Protein AF-A0A067N9R7-F1 (afdb_monomer_lite)

Sequence (71 aa):
RVSSSAPSNFTGRQRGVQNYGEEDLKVLFECILKHKPGGTTAWEAMANDYNQYAATKGRSYREPKALKEKY

Radius of gyration: 17.96 Å; chains: 1; bounding box: 22×64×29 Å

pLDDT: mean 74.05, std 15.65, range [41.34, 90.06]

Organism: Botryobasidium botryosum (strain FD-172 SS1) (NCBI:txid930990)

Secondary structure (DSSP, 8-state):
--------------TT--PPPHHHHHHHHHHHHHH---SHHHHHHHHHHHHHHHHHTTPPP--HHHHHHH-

Foldseek 3Di:
DDDDDDDDDPPPPPPPPPDQDPVLVVLLVVLCVVLVDPDLVSLVVSQVSSQVVCVVVVHDRDDSVNSVVVD

Structure (mmCIF, N/CA/C/O backbone):
data_AF-A0A067N9R7-F1
#
_entry.id   AF-A0A067N9R7-F1
#
loop_
_atom_site.group_PDB
_atom_site.id
_atom_site.type_symbol
_atom_site.label_atom_id
_atom_site.label_alt_id
_atom_site.label_comp_id
_atom_site.label_asym_id
_atom_site.label_entity_id
_atom_site.label_seq_id
_atom_site.pdbx_PDB_ins_code
_atom_site.Cartn_x
_atom_site.Cartn_y
_atom_site.Cartn_z
_atom_site.occupancy
_atom_site.B_iso_or_equiv
_atom_site.auth_seq_id
_atom_site.auth_comp_id
_atom_site.auth_asym_id
_atom_site.auth_atom_id
_atom_site.pdbx_PDB_model_num
ATOM 1 N N . ARG A 1 1 ? 8.897 51.455 17.972 1.00 42.81 1 ARG A N 1
ATOM 2 C CA . ARG A 1 1 ? 7.767 51.240 17.039 1.00 42.81 1 ARG A CA 1
ATOM 3 C C . ARG A 1 1 ? 7.568 49.734 16.911 1.00 42.81 1 ARG A C 1
ATOM 5 O O . ARG A 1 1 ? 8.546 49.057 16.657 1.00 42.81 1 ARG A O 1
ATOM 12 N N . VAL A 1 2 ? 6.351 49.303 17.245 1.00 43.06 2 VAL A N 1
ATOM 13 C CA . VAL A 1 2 ? 5.592 48.064 16.968 1.00 43.06 2 VAL A CA 1
ATOM 14 C C . VAL A 1 2 ? 6.310 46.816 16.416 1.00 43.06 2 VAL A C 1
ATOM 16 O O . VAL A 1 2 ? 7.054 46.865 15.445 1.00 43.06 2 VAL A O 1
ATOM 19 N N . SER A 1 3 ? 5.967 45.703 17.067 1.00 47.50 3 SER A N 1
ATOM 20 C CA . SER A 1 3 ? 6.327 44.296 16.898 1.00 47.50 3 SER A CA 1
ATOM 21 C C . SER A 1 3 ? 5.928 43.618 15.571 1.00 47.50 3 SER A C 1
ATOM 23 O O . SER A 1 3 ? 5.003 44.051 14.894 1.00 47.50 3 SER A O 1
ATOM 25 N N . SER A 1 4 ? 6.559 42.454 15.344 1.00 60.69 4 SER A N 1
ATOM 26 C CA . SER A 1 4 ? 6.025 41.235 14.699 1.00 60.69 4 SER A CA 1
ATOM 27 C C . SER A 1 4 ? 5.681 41.256 13.202 1.00 60.69 4 SER A C 1
ATOM 29 O O . SER A 1 4 ? 4.642 41.771 12.807 1.00 60.69 4 SER A O 1
ATOM 31 N N . SER A 1 5 ? 6.442 40.505 12.390 1.00 46.09 5 SER A N 1
ATOM 32 C CA . SER A 1 5 ? 5.856 39.758 11.263 1.00 46.09 5 SER A CA 1
ATOM 33 C C . SER A 1 5 ? 6.761 38.614 10.782 1.00 46.09 5 SER A C 1
ATOM 35 O O . SER A 1 5 ? 7.686 38.809 9.999 1.00 46.09 5 SER A O 1
ATOM 37 N N . ALA A 1 6 ? 6.480 37.403 11.265 1.00 61.59 6 ALA A N 1
ATOM 38 C CA . ALA A 1 6 ? 6.530 36.204 10.429 1.00 61.59 6 ALA A CA 1
ATOM 39 C C . ALA A 1 6 ? 5.102 36.011 9.886 1.00 61.59 6 ALA A C 1
ATOM 41 O O . ALA A 1 6 ? 4.152 36.244 10.641 1.00 61.59 6 ALA A O 1
ATOM 42 N N . PRO A 1 7 ? 4.920 35.659 8.603 1.00 52.25 7 PRO A N 1
ATOM 43 C CA . PRO A 1 7 ? 4.854 34.245 8.204 1.00 52.25 7 PRO A CA 1
ATOM 44 C C . PRO A 1 7 ? 5.512 34.034 6.814 1.00 52.25 7 PRO A C 1
ATOM 46 O O . PRO A 1 7 ? 5.732 34.971 6.063 1.00 52.25 7 PRO A O 1
ATOM 49 N N . SER A 1 8 ? 5.893 32.857 6.331 1.00 51.44 8 SER A N 1
ATOM 50 C CA . SER A 1 8 ? 5.158 31.599 6.284 1.00 51.44 8 SER A CA 1
ATOM 51 C C . SER A 1 8 ? 6.143 30.527 5.823 1.00 51.44 8 SER A C 1
ATOM 53 O O . SER A 1 8 ? 6.922 30.756 4.897 1.00 51.44 8 SER A O 1
ATOM 55 N N . ASN A 1 9 ? 6.067 29.350 6.430 1.00 50.56 9 ASN A N 1
ATOM 56 C CA . ASN A 1 9 ? 6.772 28.147 6.011 1.00 50.56 9 ASN A CA 1
ATOM 57 C C . ASN A 1 9 ? 6.475 27.812 4.537 1.00 50.56 9 ASN A C 1
ATOM 59 O O . ASN A 1 9 ? 5.525 27.087 4.247 1.00 50.56 9 ASN A O 1
ATOM 63 N N . PHE A 1 10 ? 7.319 28.246 3.602 1.00 48.94 10 PHE A N 1
ATOM 64 C CA . PHE A 1 10 ? 7.441 27.586 2.302 1.00 48.94 10 PHE A CA 1
ATOM 65 C C . PHE A 1 10 ? 8.260 26.307 2.488 1.00 48.94 10 PHE A C 1
ATOM 67 O O . PHE A 1 10 ? 9.359 26.138 1.969 1.00 48.94 10 PHE A O 1
ATOM 74 N N . THR A 1 11 ? 7.713 25.374 3.267 1.00 50.53 11 THR A N 1
ATOM 75 C CA . THR A 1 11 ? 8.128 23.982 3.174 1.00 50.53 11 THR A CA 1
ATOM 76 C C . THR A 1 11 ? 7.661 23.504 1.809 1.00 50.53 11 THR A C 1
ATOM 78 O O . THR A 1 11 ? 6.483 23.211 1.605 1.00 50.53 11 THR A O 1
ATOM 81 N N . GLY A 1 12 ? 8.604 23.457 0.869 1.00 46.38 12 GLY A N 1
ATOM 82 C CA . GLY A 1 12 ? 8.492 22.792 -0.422 1.00 46.38 12 GLY A CA 1
ATOM 83 C C . GLY A 1 12 ? 8.249 21.296 -0.249 1.00 46.38 12 GLY A C 1
ATOM 84 O O . GLY A 1 12 ? 9.093 20.467 -0.570 1.00 46.38 12 GLY A O 1
ATOM 85 N N . ARG A 1 13 ? 7.074 20.922 0.261 1.00 49.34 13 ARG A N 1
ATOM 86 C CA . ARG A 1 13 ? 6.546 19.573 0.112 1.00 49.34 13 ARG A CA 1
ATOM 87 C C . ARG A 1 13 ? 6.112 19.449 -1.334 1.00 49.34 13 ARG A C 1
ATOM 89 O O . ARG A 1 13 ? 4.977 19.753 -1.692 1.00 49.34 13 ARG A O 1
ATOM 96 N N . GLN A 1 14 ? 7.071 19.036 -2.152 1.00 41.34 14 GLN A N 1
ATOM 97 C CA . GLN A 1 14 ? 6.859 18.452 -3.463 1.00 41.34 14 GLN A CA 1
ATOM 98 C C . GLN A 1 14 ? 5.557 17.638 -3.425 1.00 41.34 14 GLN A C 1
ATOM 100 O O . GLN A 1 14 ? 5.439 16.667 -2.668 1.00 41.34 14 GLN A O 1
ATOM 105 N N . ARG A 1 15 ? 4.546 18.101 -4.172 1.00 43.06 15 ARG A N 1
ATOM 106 C CA . ARG A 1 15 ? 3.283 17.389 -4.395 1.00 43.06 15 ARG A CA 1
ATOM 107 C C . ARG A 1 15 ? 3.646 16.007 -4.941 1.00 43.06 15 ARG A C 1
ATOM 109 O O . ARG A 1 15 ? 4.003 15.886 -6.103 1.00 43.06 15 ARG A O 1
ATOM 116 N N . GLY A 1 16 ? 3.660 14.993 -4.082 1.00 43.34 16 GLY A N 1
ATOM 117 C CA . GLY A 1 16 ? 4.107 13.647 -4.455 1.00 43.34 16 GLY A CA 1
ATOM 118 C C . GLY A 1 16 ? 4.476 12.751 -3.277 1.00 43.34 16 GLY A C 1
ATOM 119 O O . GLY A 1 16 ? 4.328 11.536 -3.367 1.00 43.34 16 GLY A O 1
ATOM 120 N N . VAL A 1 17 ? 4.867 13.318 -2.131 1.00 45.44 17 VAL A N 1
ATOM 121 C CA . VAL A 1 17 ? 5.243 12.516 -0.955 1.00 45.44 17 VAL A CA 1
ATOM 122 C C . VAL A 1 17 ? 4.180 12.622 0.134 1.00 45.44 17 VAL A C 1
ATOM 124 O O . VAL A 1 17 ? 4.406 13.173 1.211 1.00 45.44 17 VAL A O 1
ATOM 127 N N . GLN A 1 18 ? 2.988 12.077 -0.118 1.00 56.72 18 GLN A N 1
ATOM 128 C CA . GLN A 1 18 ? 2.203 11.605 1.020 1.00 56.72 18 GLN A CA 1
ATOM 129 C C . GLN A 1 18 ? 3.007 10.436 1.602 1.00 56.72 18 GLN A C 1
ATOM 131 O O . GLN A 1 18 ? 3.123 9.383 0.976 1.00 56.72 18 GLN A O 1
ATOM 136 N N . ASN A 1 19 ? 3.710 10.696 2.703 1.00 65.94 19 ASN A N 1
ATOM 137 C CA . ASN A 1 19 ? 4.513 9.695 3.391 1.00 65.94 19 ASN A CA 1
ATOM 138 C C . ASN A 1 19 ? 3.564 8.592 3.873 1.00 65.94 19 ASN A C 1
ATOM 140 O O . ASN A 1 19 ? 2.487 8.899 4.384 1.00 65.94 19 ASN A O 1
ATOM 144 N N . TYR A 1 20 ? 3.931 7.328 3.651 1.00 71.06 20 TYR A N 1
ATOM 145 C CA . TYR A 1 20 ? 3.189 6.203 4.212 1.00 71.06 20 TYR A CA 1
ATOM 146 C C . TYR A 1 20 ? 3.197 6.361 5.735 1.00 71.06 20 TYR A C 1
ATOM 148 O O . TYR A 1 20 ? 4.265 6.518 6.325 1.00 71.06 20 TYR A O 1
ATOM 156 N N . GLY A 1 21 ? 2.014 6.398 6.349 1.00 77.94 21 GLY A N 1
ATOM 157 C CA . GLY A 1 21 ? 1.907 6.376 7.803 1.00 77.94 21 GLY A CA 1
ATOM 158 C C . GLY A 1 21 ? 2.327 5.009 8.335 1.00 77.94 21 GLY A C 1
ATOM 159 O O . GLY A 1 21 ? 2.428 4.045 7.577 1.00 77.94 21 GLY A O 1
ATOM 160 N N . GLU A 1 22 ? 2.545 4.902 9.643 1.00 80.19 22 GLU A N 1
ATOM 161 C CA . GLU A 1 22 ? 2.917 3.626 10.271 1.00 80.19 22 GLU A CA 1
ATOM 162 C C . GLU A 1 22 ? 1.873 2.526 10.026 1.00 80.19 22 GLU A C 1
ATOM 164 O O . GLU A 1 22 ? 2.235 1.384 9.750 1.00 80.19 22 GLU A O 1
ATOM 169 N N . GLU A 1 23 ? 0.580 2.870 10.059 1.00 82.38 23 GLU A N 1
ATOM 170 C CA . GLU A 1 23 ? -0.507 1.952 9.691 1.00 82.38 23 GLU A CA 1
ATOM 171 C C . GLU A 1 23 ? -0.412 1.496 8.231 1.00 82.38 23 GLU A C 1
ATOM 173 O O . GLU A 1 23 ? -0.598 0.317 7.949 1.00 82.38 23 GLU A O 1
ATOM 178 N N . ASP A 1 24 ? -0.096 2.394 7.295 1.00 83.50 24 ASP A N 1
ATOM 179 C CA . ASP A 1 24 ? 0.050 2.010 5.890 1.00 83.50 24 ASP A CA 1
ATOM 180 C C . ASP A 1 24 ? 1.216 1.087 5.705 1.00 83.50 24 ASP A C 1
ATOM 182 O O . ASP A 1 24 ? 1.048 0.095 5.024 1.00 83.50 24 ASP A O 1
ATOM 186 N N . LEU A 1 25 ? 2.368 1.403 6.302 1.00 84.38 25 LEU A N 1
ATOM 187 C CA . LEU A 1 25 ? 3.554 0.566 6.200 1.00 84.38 25 LEU A CA 1
ATOM 188 C C . LEU A 1 25 ? 3.251 -0.841 6.705 1.00 84.38 25 LEU A C 1
ATOM 190 O O . LEU A 1 25 ? 3.596 -1.795 6.018 1.00 84.38 25 LEU A O 1
ATOM 194 N N . LYS A 1 26 ? 2.550 -0.981 7.839 1.00 88.12 26 LYS A N 1
ATOM 195 C CA . LYS A 1 26 ? 2.111 -2.290 8.344 1.00 88.12 26 LYS A CA 1
ATOM 196 C C . LYS A 1 26 ? 1.269 -3.038 7.315 1.00 88.12 26 LYS A C 1
ATOM 198 O O . LYS A 1 26 ? 1.655 -4.134 6.927 1.00 88.12 26 LYS A O 1
ATOM 203 N N . VAL A 1 27 ? 0.207 -2.418 6.802 1.00 88.06 27 VAL A N 1
ATOM 204 C CA . VAL A 1 27 ? -0.666 -3.049 5.797 1.00 88.06 27 VAL A CA 1
ATOM 205 C C . VAL A 1 27 ? 0.100 -3.370 4.512 1.00 88.06 27 VAL A C 1
ATOM 207 O O . VAL A 1 27 ? -0.096 -4.427 3.920 1.00 88.06 27 VAL A O 1
ATOM 210 N N . LEU A 1 28 ? 1.011 -2.496 4.087 1.00 85.19 28 LEU A N 1
ATOM 211 C CA . LEU A 1 28 ? 1.844 -2.681 2.901 1.00 85.19 28 LEU A CA 1
ATOM 212 C C . LEU A 1 28 ? 2.769 -3.889 3.071 1.00 85.19 28 LEU A C 1
ATOM 214 O O . LEU A 1 28 ? 2.840 -4.731 2.180 1.00 85.19 28 LEU A O 1
ATOM 218 N N . PHE A 1 29 ? 3.435 -4.008 4.222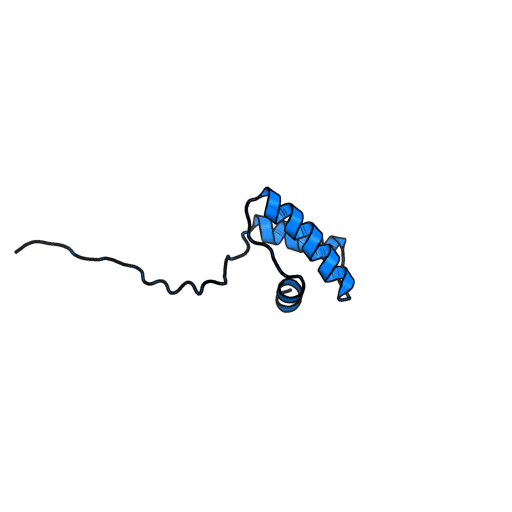 1.00 86.25 29 PHE A N 1
ATOM 219 C CA . PHE A 1 29 ? 4.280 -5.155 4.544 1.00 86.25 29 PHE A CA 1
ATOM 220 C C . PHE A 1 29 ? 3.466 -6.438 4.697 1.00 86.25 29 PHE A C 1
ATOM 222 O O . PHE A 1 29 ? 3.900 -7.477 4.208 1.00 86.25 29 PHE A O 1
ATOM 229 N N . GLU A 1 30 ? 2.274 -6.384 5.291 1.00 88.94 30 GLU A N 1
ATOM 230 C CA . GLU A 1 30 ? 1.355 -7.525 5.330 1.00 88.94 30 GLU A CA 1
ATOM 231 C C . GLU A 1 30 ? 0.961 -7.969 3.917 1.00 88.94 30 GLU A C 1
ATOM 233 O O . GLU A 1 30 ? 1.025 -9.159 3.610 1.00 88.94 30 GLU A O 1
ATOM 238 N N . CYS A 1 31 ? 0.650 -7.031 3.017 1.00 85.88 31 CYS A N 1
ATOM 239 C CA . CYS A 1 31 ? 0.354 -7.339 1.619 1.00 85.88 31 CYS A CA 1
ATOM 240 C C . CYS A 1 31 ? 1.578 -7.927 0.895 1.00 85.88 31 CYS A C 1
ATOM 242 O O . CYS A 1 31 ? 1.448 -8.914 0.172 1.00 85.88 31 CYS A O 1
ATOM 244 N N . ILE A 1 32 ? 2.782 -7.385 1.112 1.00 85.75 32 ILE A N 1
ATOM 245 C CA . ILE A 1 32 ? 4.027 -7.925 0.539 1.00 85.75 32 ILE A CA 1
ATOM 246 C C . ILE A 1 32 ? 4.280 -9.349 1.045 1.00 85.75 32 ILE A C 1
ATOM 248 O O . ILE A 1 32 ? 4.601 -10.233 0.254 1.00 85.75 32 ILE A O 1
ATOM 252 N N . LEU A 1 33 ? 4.100 -9.607 2.340 1.00 85.69 33 LEU A N 1
ATOM 253 C CA . LEU A 1 33 ? 4.291 -10.933 2.933 1.00 85.69 33 LEU A CA 1
ATOM 254 C C . LEU A 1 33 ? 3.239 -11.941 2.458 1.00 85.69 33 LEU A C 1
ATOM 256 O O . LEU A 1 33 ? 3.573 -13.103 2.226 1.00 85.69 33 LEU A O 1
ATOM 260 N N . LYS A 1 34 ? 1.990 -11.498 2.286 1.00 85.38 34 LYS A N 1
ATOM 261 C CA . LYS A 1 34 ? 0.865 -12.307 1.798 1.00 85.38 34 LYS A CA 1
ATOM 262 C C . LYS A 1 34 ? 1.041 -12.701 0.334 1.00 85.38 34 LYS A C 1
ATOM 264 O O . LYS A 1 34 ? 0.838 -13.859 -0.014 1.00 85.38 34 LYS A O 1
ATOM 269 N N . HIS A 1 35 ? 1.43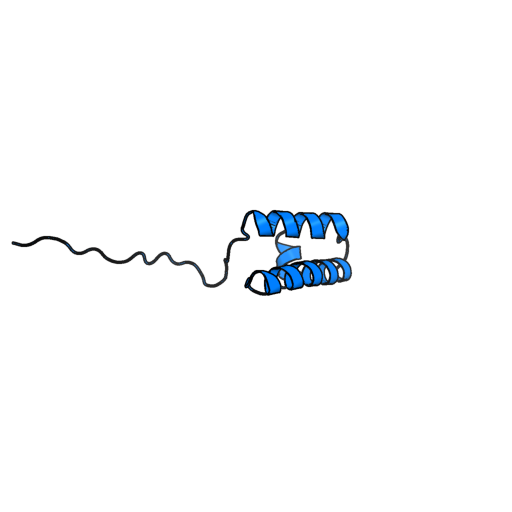4 -11.754 -0.516 1.00 79.88 35 HIS A N 1
ATOM 270 C CA . HIS A 1 35 ? 1.542 -11.974 -1.959 1.00 79.88 35 HIS A CA 1
ATOM 271 C C . HIS A 1 35 ? 2.934 -12.432 -2.411 1.00 79.88 35 HIS A C 1
ATOM 273 O O . HIS A 1 35 ? 3.050 -12.941 -3.524 1.00 79.88 35 HIS A O 1
ATOM 279 N N . LYS A 1 36 ? 3.975 -12.251 -1.580 1.00 81.12 36 LYS A N 1
ATOM 280 C CA . LYS A 1 36 ? 5.399 -12.477 -1.901 1.00 81.12 36 LYS A CA 1
ATOM 281 C C . LYS A 1 36 ? 5.717 -12.099 -3.350 1.00 81.12 36 LYS A C 1
ATOM 283 O O . LYS A 1 36 ? 6.051 -12.978 -4.150 1.00 81.12 36 LYS A O 1
ATOM 288 N N . PRO A 1 37 ? 5.540 -10.822 -3.730 1.00 71.56 37 PRO A N 1
ATOM 289 C CA . PRO A 1 37 ? 5.469 -10.456 -5.130 1.00 71.56 37 PRO A CA 1
ATOM 290 C C . PRO A 1 37 ? 6.833 -10.564 -5.826 1.00 71.56 37 PRO A C 1
ATOM 292 O O . PRO A 1 37 ? 7.610 -9.618 -5.885 1.00 71.56 37 PRO A O 1
ATOM 295 N N . GLY A 1 38 ? 7.118 -11.739 -6.391 1.00 72.25 38 GLY A N 1
ATOM 296 C CA . GLY A 1 38 ? 8.318 -11.998 -7.195 1.00 72.25 38 GLY A CA 1
ATOM 297 C C . GLY A 1 38 ? 8.196 -11.551 -8.657 1.00 72.25 38 GLY A C 1
ATOM 298 O O . GLY A 1 38 ? 9.197 -11.475 -9.363 1.00 72.25 38 GLY A O 1
ATOM 299 N N . GLY A 1 39 ? 6.983 -11.236 -9.124 1.00 73.81 39 GLY A N 1
ATOM 300 C CA . GLY A 1 39 ? 6.692 -10.858 -10.511 1.00 73.81 39 GLY A CA 1
ATOM 301 C C . GLY A 1 39 ? 5.668 -9.728 -10.616 1.00 73.81 39 GLY A C 1
ATOM 302 O O . GLY A 1 39 ? 4.964 -9.427 -9.654 1.00 73.81 39 GLY A O 1
ATOM 303 N N . THR A 1 40 ? 5.580 -9.091 -11.788 1.00 74.50 40 THR A N 1
ATOM 304 C CA . THR A 1 40 ? 4.749 -7.892 -12.030 1.00 74.50 40 THR A CA 1
ATOM 305 C C . THR A 1 40 ? 3.283 -8.089 -11.634 1.00 74.50 40 THR A C 1
ATOM 307 O O . THR A 1 40 ? 2.734 -7.251 -10.928 1.00 74.50 40 THR A O 1
ATOM 310 N N . THR A 1 41 ? 2.688 -9.235 -11.965 1.00 81.69 41 THR A N 1
ATOM 311 C CA . THR A 1 41 ? 1.286 -9.555 -11.643 1.00 81.69 41 THR A CA 1
ATOM 312 C C . THR A 1 41 ? 1.014 -9.602 -10.137 1.00 81.69 41 THR A C 1
ATOM 314 O O . THR A 1 41 ? -0.061 -9.232 -9.674 1.00 81.69 41 THR A O 1
ATOM 317 N N . ALA A 1 42 ? 1.999 -10.026 -9.342 1.00 82.44 42 ALA A N 1
ATOM 318 C CA . ALA A 1 42 ? 1.849 -10.095 -7.894 1.00 82.44 42 ALA A CA 1
ATOM 319 C C . ALA A 1 42 ? 1.914 -8.703 -7.242 1.00 82.44 42 ALA A C 1
ATOM 321 O O . ALA A 1 42 ? 1.233 -8.463 -6.247 1.00 82.44 42 ALA A O 1
ATOM 322 N N . TRP A 1 43 ? 2.669 -7.770 -7.832 1.00 85.00 43 TRP A N 1
ATOM 323 C CA . TRP A 1 43 ? 2.660 -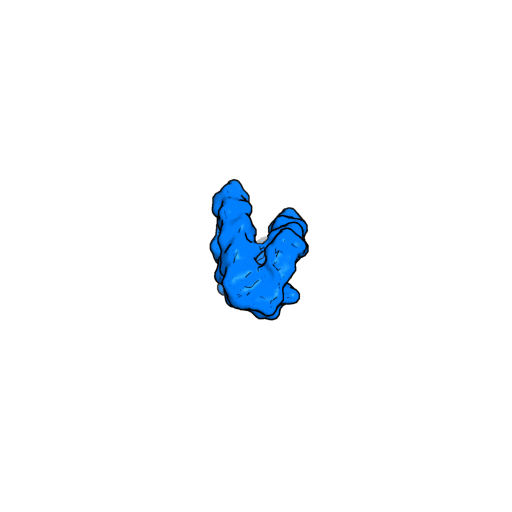6.362 -7.427 1.00 85.00 43 TRP A CA 1
ATOM 324 C C . TRP A 1 43 ? 1.334 -5.678 -7.757 1.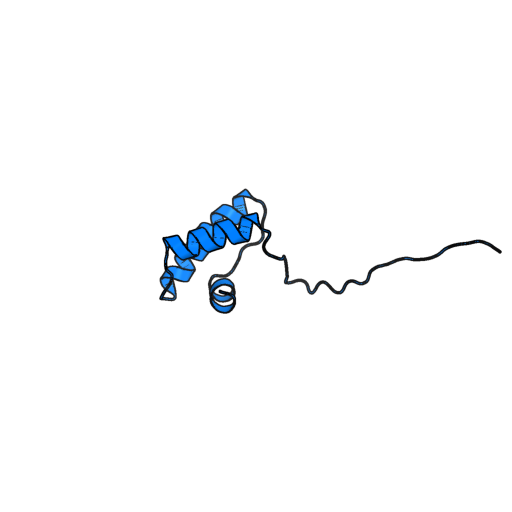00 85.00 43 TRP A C 1
ATOM 326 O O . TRP A 1 43 ? 0.863 -4.873 -6.962 1.00 85.00 43 TRP A O 1
ATOM 336 N N . GLU A 1 44 ? 0.703 -6.012 -8.886 1.00 87.62 44 GLU A N 1
ATOM 337 C CA . GLU A 1 44 ? -0.639 -5.516 -9.223 1.00 87.62 44 GLU A CA 1
ATOM 338 C C . GLU A 1 44 ? -1.691 -6.008 -8.223 1.00 87.62 44 GLU A C 1
ATOM 340 O O . GLU A 1 44 ? -2.474 -5.207 -7.715 1.00 87.62 44 GLU A O 1
ATOM 345 N N . ALA A 1 45 ? -1.658 -7.298 -7.870 1.00 87.88 45 ALA A N 1
ATOM 346 C CA . ALA A 1 45 ? -2.552 -7.866 -6.862 1.00 87.88 45 ALA A CA 1
ATOM 347 C C . ALA A 1 45 ? -2.348 -7.227 -5.475 1.00 87.88 45 ALA A C 1
ATOM 349 O O . ALA A 1 45 ? -3.315 -6.826 -4.831 1.00 87.88 45 ALA A O 1
ATOM 350 N N . MET A 1 46 ? -1.092 -7.068 -5.046 1.00 88.81 46 MET A N 1
ATOM 351 C CA . MET A 1 46 ? -0.743 -6.411 -3.784 1.00 88.81 46 MET A CA 1
ATOM 352 C C . MET A 1 46 ? -1.169 -4.934 -3.766 1.00 88.81 46 MET A C 1
ATOM 354 O O . MET A 1 46 ? -1.725 -4.461 -2.775 1.00 88.81 46 MET A O 1
ATOM 358 N N . ALA A 1 47 ? -0.943 -4.203 -4.861 1.00 88.12 47 ALA A N 1
ATOM 359 C CA . ALA A 1 47 ? -1.365 -2.814 -4.980 1.00 88.12 47 ALA A CA 1
ATOM 360 C C . ALA A 1 47 ? -2.888 -2.689 -4.946 1.00 88.12 47 ALA A C 1
ATOM 362 O O . ALA A 1 47 ? -3.397 -1.766 -4.322 1.00 88.12 47 ALA A O 1
ATOM 363 N N . ASN A 1 48 ? -3.622 -3.612 -5.569 1.00 89.81 48 ASN A N 1
ATOM 364 C CA . ASN A 1 48 ? -5.078 -3.637 -5.491 1.00 89.81 48 ASN A CA 1
ATOM 365 C C . ASN A 1 48 ? -5.565 -3.820 -4.041 1.00 89.81 48 ASN A C 1
ATOM 367 O O . ASN A 1 48 ? -6.387 -3.024 -3.591 1.00 89.81 48 ASN A O 1
ATOM 371 N N . ASP A 1 49 ? -5.014 -4.787 -3.295 1.00 89.19 49 ASP A N 1
ATOM 372 C CA . ASP A 1 49 ? -5.354 -5.037 -1.877 1.00 89.19 49 ASP A CA 1
ATOM 373 C C . ASP A 1 49 ? -5.078 -3.781 -1.022 1.00 89.19 49 ASP A C 1
ATOM 375 O O . ASP A 1 49 ? -5.949 -3.295 -0.293 1.00 89.19 49 ASP A O 1
ATOM 379 N N . TYR A 1 50 ? -3.899 -3.166 -1.191 1.00 87.50 50 TYR A N 1
ATOM 380 C CA . TYR A 1 50 ? -3.555 -1.920 -0.501 1.00 87.50 50 TYR A CA 1
ATOM 381 C C . TYR A 1 50 ? -4.457 -0.752 -0.916 1.00 87.50 50 TYR A C 1
ATOM 383 O O . TYR A 1 50 ? -4.844 0.050 -0.072 1.00 87.50 50 TYR A O 1
ATOM 391 N N . ASN A 1 51 ? -4.822 -0.635 -2.193 1.00 89.19 51 ASN A N 1
ATOM 392 C CA . ASN A 1 51 ? -5.678 0.447 -2.677 1.00 89.19 51 ASN A CA 1
ATOM 393 C C . ASN A 1 51 ? -7.121 0.316 -2.184 1.00 89.19 51 ASN A C 1
ATOM 395 O O . ASN A 1 51 ? -7.763 1.334 -1.929 1.00 89.19 51 ASN A O 1
ATOM 399 N N . GLN A 1 52 ? -7.622 -0.905 -1.980 1.00 90.06 52 GLN A N 1
ATOM 400 C CA . GLN A 1 52 ? -8.902 -1.115 -1.302 1.00 90.06 52 GLN A CA 1
ATOM 401 C C . GLN A 1 52 ? -8.838 -0.611 0.143 1.00 90.06 52 GLN A C 1
ATOM 403 O O . GLN A 1 52 ? -9.706 0.154 0.563 1.00 90.06 52 GLN A O 1
ATOM 408 N N . TYR A 1 53 ? -7.771 -0.942 0.878 1.00 87.75 53 TYR A N 1
ATOM 409 C CA . TYR A 1 53 ? -7.528 -0.376 2.207 1.00 87.75 53 TYR A CA 1
ATOM 410 C C . TYR A 1 53 ? -7.413 1.159 2.164 1.00 87.75 53 TYR A C 1
ATOM 412 O O . TYR A 1 53 ? -8.080 1.860 2.929 1.00 87.75 53 TYR A O 1
ATOM 420 N N . ALA A 1 54 ? -6.630 1.696 1.229 1.00 85.75 54 ALA A N 1
ATOM 421 C CA . ALA A 1 54 ?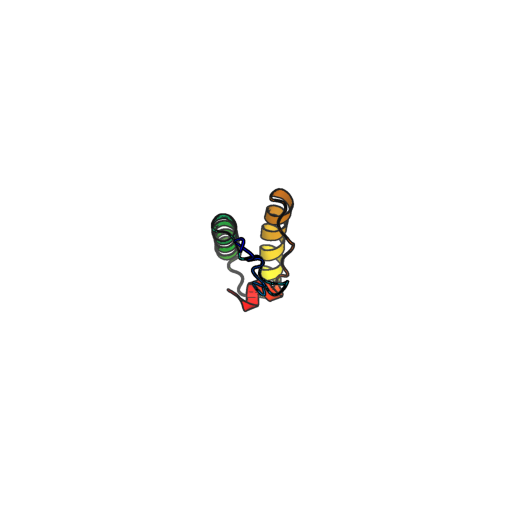 -6.416 3.125 1.047 1.00 85.75 54 ALA A CA 1
ATOM 422 C C . ALA A 1 54 ? -7.740 3.864 0.810 1.00 85.75 54 ALA A C 1
ATOM 424 O O . ALA A 1 54 ? -7.991 4.881 1.456 1.00 85.75 54 ALA A O 1
ATOM 425 N N . ALA A 1 55 ? -8.623 3.314 -0.028 1.00 87.00 55 ALA A N 1
ATOM 426 C CA . ALA A 1 55 ? -9.944 3.872 -0.290 1.00 87.00 55 ALA A CA 1
ATOM 427 C C . ALA A 1 55 ? -10.809 3.932 0.981 1.00 87.00 55 ALA A C 1
ATOM 429 O O . ALA A 1 55 ? -11.437 4.957 1.237 1.00 87.00 55 ALA A O 1
ATOM 430 N N . THR A 1 56 ? -10.784 2.895 1.831 1.00 86.44 56 THR A N 1
ATOM 431 C CA . THR A 1 56 ? -11.528 2.908 3.110 1.00 86.44 56 THR A CA 1
ATOM 432 C C . THR A 1 56 ? -10.994 3.929 4.116 1.00 86.44 56 THR A C 1
ATOM 434 O O . THR A 1 56 ? -11.743 4.430 4.951 1.00 86.44 56 THR A O 1
ATOM 437 N N . LYS A 1 57 ? -9.704 4.267 4.033 1.00 82.44 57 LYS A N 1
ATOM 438 C CA . LYS A 1 57 ? -9.022 5.211 4.929 1.00 82.44 57 LYS A CA 1
ATOM 439 C C . LYS A 1 57 ? -8.900 6.625 4.347 1.00 82.44 57 LYS A C 1
ATOM 441 O O . LYS A 1 57 ? -8.247 7.468 4.959 1.00 82.44 57 LYS A O 1
ATOM 446 N N . GLY A 1 58 ? -9.483 6.890 3.173 1.00 80.50 58 GLY A N 1
ATOM 447 C CA . GLY A 1 58 ? -9.381 8.186 2.491 1.00 80.50 58 GLY A CA 1
ATOM 448 C C . GLY A 1 58 ? -7.958 8.541 2.037 1.00 80.50 58 GLY A C 1
ATOM 449 O O . GLY A 1 58 ? -7.595 9.715 1.983 1.00 80.50 58 GLY A O 1
ATOM 450 N N . ARG A 1 59 ? -7.119 7.537 1.763 1.00 80.75 59 ARG A N 1
ATOM 451 C CA . ARG A 1 59 ? -5.742 7.694 1.274 1.00 80.75 59 ARG A CA 1
ATOM 452 C C . ARG A 1 59 ? -5.702 7.743 -0.252 1.00 80.75 59 ARG A C 1
ATOM 454 O O . ARG A 1 59 ? -6.582 7.222 -0.932 1.00 80.75 59 ARG A O 1
ATOM 461 N N . SER A 1 60 ? -4.643 8.344 -0.792 1.00 79.25 60 SER A N 1
ATOM 462 C CA . SER A 1 60 ? -4.424 8.395 -2.238 1.00 79.25 60 SER A CA 1
ATOM 463 C C . SER A 1 60 ? -4.093 7.023 -2.827 1.00 79.25 60 SER A C 1
ATOM 465 O O . SER A 1 60 ? -3.323 6.261 -2.239 1.00 79.25 60 SER A O 1
ATOM 467 N N . TYR A 1 61 ? -4.605 6.770 -4.034 1.00 82.06 61 TYR A N 1
ATOM 468 C CA . TYR A 1 61 ? -4.268 5.599 -4.843 1.00 82.06 61 TYR A CA 1
ATOM 469 C C . TYR A 1 61 ? -2.755 5.495 -5.090 1.00 82.06 61 TYR A C 1
ATOM 471 O O . TYR A 1 61 ? -2.077 6.502 -5.327 1.00 82.06 61 TYR A O 1
ATOM 479 N N . ARG A 1 62 ? -2.226 4.270 -5.058 1.00 82.25 62 ARG A N 1
ATOM 480 C CA . ARG A 1 62 ? -0.822 3.953 -5.322 1.00 82.25 62 ARG A CA 1
ATOM 481 C C . ARG A 1 62 ? -0.678 3.022 -6.505 1.00 82.25 62 ARG A C 1
ATOM 483 O O . ARG A 1 62 ? -1.274 1.949 -6.549 1.00 82.25 62 ARG A O 1
ATOM 490 N N . GLU A 1 63 ? 0.168 3.429 -7.444 1.00 82.12 63 GLU A N 1
ATOM 491 C CA . GLU A 1 63 ? 0.512 2.589 -8.579 1.00 82.12 63 GLU A CA 1
ATOM 492 C C . GLU A 1 63 ? 1.408 1.415 -8.152 1.00 82.12 63 GLU A C 1
ATOM 494 O O . GLU A 1 63 ? 2.380 1.618 -7.415 1.00 82.12 63 GLU A O 1
ATOM 499 N N . PRO A 1 64 ? 1.156 0.200 -8.672 1.00 82.31 64 PRO A N 1
ATOM 500 C CA . PRO A 1 64 ? 1.968 -0.984 -8.382 1.00 82.31 64 PRO A CA 1
ATOM 501 C C . PRO A 1 64 ? 3.438 -0.791 -8.757 1.00 82.31 64 PRO A C 1
ATOM 503 O O . PRO A 1 64 ? 4.328 -1.257 -8.050 1.00 82.31 64 PRO A O 1
ATOM 506 N N . LYS A 1 65 ? 3.713 -0.044 -9.833 1.00 80.31 65 LYS A N 1
ATOM 507 C CA . LYS A 1 65 ? 5.079 0.275 -10.258 1.00 80.31 65 LYS A CA 1
ATOM 508 C C . LYS A 1 65 ? 5.822 1.130 -9.226 1.00 80.31 65 LYS A C 1
ATOM 510 O O . LYS A 1 65 ? 6.984 0.861 -8.950 1.00 80.31 65 LYS A O 1
ATOM 515 N N . ALA A 1 66 ? 5.140 2.107 -8.626 1.00 80.69 66 ALA A N 1
ATOM 516 C CA . ALA A 1 66 ? 5.714 2.960 -7.587 1.00 80.69 66 ALA A CA 1
ATOM 517 C C . ALA A 1 66 ? 5.949 2.202 -6.269 1.00 80.69 66 ALA A C 1
ATOM 519 O O . ALA A 1 66 ? 6.871 2.530 -5.527 1.00 80.69 66 ALA A O 1
ATOM 520 N N . LEU A 1 67 ? 5.127 1.189 -5.971 1.00 80.25 67 LEU A N 1
ATOM 521 C CA . LEU A 1 67 ? 5.336 0.297 -4.827 1.00 80.25 67 LEU A CA 1
ATOM 522 C C . LEU A 1 67 ? 6.547 -0.614 -5.058 1.00 80.25 67 LEU A C 1
ATOM 524 O O . LEU A 1 67 ? 7.416 -0.673 -4.197 1.00 80.25 67 LEU A O 1
ATOM 528 N N . LYS A 1 68 ? 6.652 -1.219 -6.247 1.00 81.44 68 LYS A N 1
ATOM 529 C CA . LYS A 1 68 ? 7.779 -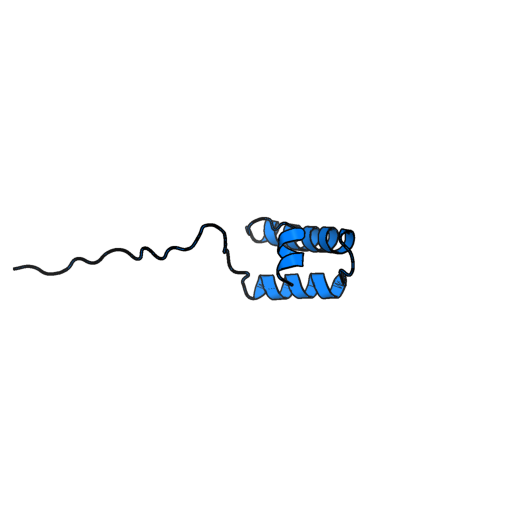2.073 -6.648 1.00 81.44 68 LYS A CA 1
ATOM 530 C C . LYS A 1 68 ? 9.123 -1.342 -6.699 1.00 81.44 68 LYS A C 1
ATOM 532 O O . LYS A 1 68 ? 10.158 -1.931 -6.436 1.00 81.44 68 LYS A O 1
ATOM 537 N N . GLU A 1 69 ? 9.139 -0.079 -7.116 1.00 81.00 69 GLU A N 1
ATOM 538 C CA . GLU A 1 69 ? 10.386 0.700 -7.156 1.00 81.00 69 GLU A CA 1
ATOM 539 C C . GLU A 1 69 ? 10.879 1.070 -5.749 1.00 81.00 69 GLU A C 1
ATOM 541 O O . GLU A 1 69 ? 12.068 1.299 -5.541 1.00 81.00 69 GLU A O 1
ATOM 546 N N . LYS A 1 70 ? 9.964 1.129 -4.776 1.00 77.69 70 LYS A N 1
ATOM 547 C CA . LYS A 1 70 ? 10.253 1.587 -3.418 1.00 77.69 70 LYS A CA 1
ATOM 548 C C . LYS A 1 70 ? 10.577 0.462 -2.427 1.00 77.69 70 LYS A C 1
ATOM 550 O O . LYS A 1 70 ? 11.268 0.745 -1.448 1.00 77.69 70 LYS A O 1
ATOM 555 N N . TYR A 1 71 ? 10.059 -0.747 -2.643 1.00 71.44 71 TYR A N 1
ATOM 556 C CA . TYR A 1 71 ? 10.143 -1.897 -1.732 1.00 71.44 71 TYR A CA 1
ATOM 557 C C . TYR A 1 71 ? 10.608 -3.146 -2.475 1.00 71.44 71 TYR A C 1
ATOM 559 O O . TYR A 1 71 ? 11.387 -3.912 -1.870 1.00 71.44 71 TYR A O 1
#